Protein AF-A0A3R6DV58-F1 (afdb_monomer_lite)

Organism: NCBI:txid165179

Foldseek 3Di:
DVVLVPDDVVVSVVVVVVVVVVCVVDDDDPVRVVVVVVVVVVVVVVVVVVVVVVVVVVVVVVVVVLLVVLLVVLVVCVVVVHDLVVSCVVSVDDSVRSVVSVVVD

Structure (mmCIF, N/CA/C/O backbone):
data_AF-A0A3R6DV58-F1
#
_entry.id   AF-A0A3R6DV58-F1
#
loop_
_atom_site.group_PDB
_atom_site.id
_atom_site.type_symbol
_atom_site.label_atom_id
_atom_site.label_alt_id
_atom_site.label_comp_id
_atom_site.label_asym_id
_atom_site.label_entity_id
_atom_site.label_seq_id
_atom_site.pdbx_PDB_ins_code
_atom_site.Cartn_x
_atom_site.Cartn_y
_atom_site.Cartn_z
_atom_site.occupancy
_atom_site.B_iso_or_equiv
_atom_site.auth_seq_id
_atom_site.auth_comp_id
_atom_site.auth_asym_id
_atom_site.auth_atom_id
_atom_site.pdbx_PDB_model_num
ATOM 1 N N . MET A 1 1 ? 2.669 15.568 -35.971 1.00 49.84 1 MET A N 1
ATOM 2 C CA . MET A 1 1 ? 1.608 14.730 -36.571 1.00 49.84 1 MET A CA 1
ATOM 3 C C . MET A 1 1 ? 1.062 15.361 -37.847 1.00 49.84 1 MET A C 1
ATOM 5 O O . MET A 1 1 ? 1.002 14.651 -38.835 1.00 49.84 1 MET A O 1
ATOM 9 N N . GLU A 1 2 ? 0.828 16.679 -37.887 1.00 53.12 2 GLU A N 1
ATOM 10 C CA . GLU A 1 2 ? 0.299 17.398 -39.070 1.00 53.12 2 GLU A CA 1
ATOM 11 C C . GLU A 1 2 ? 1.080 17.211 -40.389 1.00 53.12 2 GLU A C 1
ATOM 13 O O . GLU A 1 2 ? 0.480 17.221 -41.454 1.00 53.12 2 GLU A O 1
ATOM 18 N N . ILE A 1 3 ? 2.403 17.004 -40.353 1.00 61.75 3 ILE A N 1
ATOM 19 C CA . ILE A 1 3 ? 3.221 16.826 -41.573 1.00 61.75 3 ILE A CA 1
ATOM 20 C C . ILE A 1 3 ? 3.015 15.437 -42.204 1.00 61.75 3 ILE A C 1
ATOM 22 O O . ILE A 1 3 ? 3.134 15.282 -43.412 1.00 61.75 3 ILE A O 1
ATOM 26 N N . VAL A 1 4 ? 2.701 14.417 -41.400 1.00 60.62 4 VAL A N 1
ATOM 27 C CA . VAL A 1 4 ? 2.579 13.017 -41.850 1.00 60.62 4 VAL A CA 1
ATOM 28 C C . VAL A 1 4 ? 1.264 12.797 -42.603 1.00 60.62 4 VAL A C 1
ATOM 30 O O . VAL A 1 4 ? 1.228 12.057 -43.579 1.00 60.62 4 VAL A O 1
ATOM 33 N N . GLU A 1 5 ? 0.208 13.496 -42.186 1.00 63.19 5 GLU A N 1
ATOM 34 C CA . GLU A 1 5 ? -1.139 13.420 -42.769 1.00 63.19 5 GLU A CA 1
ATOM 35 C C . GLU A 1 5 ? -1.251 14.111 -44.140 1.00 63.19 5 GLU A C 1
ATOM 37 O O . GLU A 1 5 ? -2.203 13.871 -44.877 1.00 63.19 5 GLU A O 1
ATOM 42 N N . GLN A 1 6 ? -0.274 14.948 -44.507 1.00 68.44 6 GLN A N 1
ATOM 43 C CA . GLN A 1 6 ? -0.248 15.680 -45.779 1.00 68.44 6 GLN A CA 1
ATOM 44 C C . GLN A 1 6 ? 0.308 14.858 -46.954 1.00 68.44 6 GLN A C 1
ATOM 46 O O . GLN A 1 6 ? 0.190 15.286 -48.104 1.00 68.44 6 GLN A O 1
ATOM 51 N N . PHE A 1 7 ? 0.904 13.686 -46.700 1.00 66.06 7 PHE A N 1
ATOM 52 C CA . PHE A 1 7 ? 1.474 12.831 -47.744 1.00 66.06 7 PHE A CA 1
ATOM 53 C C . PHE A 1 7 ? 0.572 11.626 -48.052 1.00 66.06 7 PHE A C 1
ATOM 55 O O . PHE A 1 7 ? 0.036 11.007 -47.134 1.00 66.06 7 PHE A O 1
ATOM 62 N N . PRO A 1 8 ? 0.434 11.227 -49.332 1.00 78.88 8 PRO A N 1
ATOM 63 C CA . PRO A 1 8 ? -0.287 10.007 -49.686 1.00 78.88 8 PRO A CA 1
ATOM 64 C C . PRO A 1 8 ? 0.385 8.783 -49.043 1.00 78.88 8 PRO A C 1
ATOM 66 O O . PRO A 1 8 ? 1.616 8.680 -49.061 1.00 78.88 8 PRO A O 1
ATOM 69 N N . CYS A 1 9 ? -0.411 7.844 -48.509 1.00 71.81 9 CYS A N 1
ATOM 70 C CA . CYS A 1 9 ? 0.076 6.671 -47.763 1.00 71.81 9 CYS A CA 1
ATOM 71 C C . CYS A 1 9 ? 1.195 5.907 -48.489 1.00 71.81 9 CYS A C 1
ATOM 73 O O . CYS A 1 9 ? 2.162 5.492 -47.867 1.00 71.81 9 CYS A O 1
ATOM 75 N N . GLU A 1 10 ? 1.133 5.799 -49.817 1.00 74.00 10 GLU A N 1
ATOM 76 C CA . GLU A 1 10 ? 2.142 5.102 -50.625 1.00 74.00 10 GLU A CA 1
ATOM 77 C C . GLU A 1 10 ? 3.525 5.779 -50.616 1.00 74.00 10 GLU A C 1
ATOM 79 O O . GLU A 1 10 ? 4.558 5.108 -50.694 1.00 74.00 10 GLU A O 1
ATOM 84 N N . ALA A 1 11 ? 3.570 7.113 -50.546 1.00 76.06 11 ALA A N 1
ATOM 85 C CA . ALA A 1 11 ? 4.821 7.862 -50.432 1.00 76.06 11 ALA A CA 1
ATOM 86 C C . ALA A 1 11 ? 5.384 7.754 -49.012 1.00 76.06 11 ALA A C 1
ATOM 88 O O . ALA A 1 11 ? 6.593 7.594 -48.835 1.00 76.06 11 ALA A O 1
ATOM 89 N N . LEU A 1 12 ? 4.494 7.773 -48.020 1.00 76.62 12 LEU A N 1
ATOM 90 C CA . LEU A 1 12 ? 4.827 7.589 -46.617 1.00 76.62 12 LEU A CA 1
ATOM 91 C C . LEU A 1 12 ? 5.426 6.194 -46.360 1.00 76.62 12 LEU A C 1
ATOM 93 O O . LEU A 1 12 ? 6.493 6.080 -45.760 1.00 76.62 12 LEU A O 1
ATOM 97 N N . ASP A 1 13 ? 4.820 5.148 -46.921 1.00 79.44 13 ASP A N 1
ATOM 98 C CA . ASP A 1 13 ? 5.301 3.767 -46.829 1.00 79.44 13 ASP A CA 1
ATOM 99 C C . ASP A 1 13 ? 6.693 3.594 -47.442 1.00 79.44 13 ASP A C 1
ATOM 101 O O . ASP A 1 13 ? 7.541 2.889 -46.892 1.00 79.44 13 ASP A O 1
ATOM 105 N N . LYS A 1 14 ? 6.973 4.255 -48.573 1.00 82.81 14 LYS A N 1
ATOM 106 C CA . LYS A 1 14 ? 8.313 4.236 -49.186 1.00 82.81 14 LYS A CA 1
ATOM 107 C C . LYS A 1 14 ? 9.354 4.926 -48.305 1.00 82.81 14 LYS A C 1
ATOM 109 O O . LYS A 1 14 ? 10.493 4.465 -48.251 1.00 82.81 14 LYS A O 1
ATOM 114 N N . ILE A 1 15 ? 8.982 6.014 -47.632 1.00 82.50 15 ILE A N 1
ATOM 115 C CA . ILE A 1 15 ? 9.863 6.728 -46.699 1.00 82.50 15 ILE A CA 1
ATOM 116 C C . ILE A 1 15 ? 10.145 5.855 -45.472 1.00 82.50 15 ILE A C 1
ATOM 118 O O . ILE A 1 15 ? 11.307 5.688 -45.106 1.00 82.50 15 ILE A O 1
ATOM 122 N N . PHE A 1 16 ? 9.120 5.233 -44.884 1.00 83.56 16 PHE A N 1
ATOM 123 C CA . PHE A 1 16 ? 9.295 4.350 -43.731 1.00 83.56 16 PHE A CA 1
ATOM 124 C C . PHE A 1 16 ? 10.109 3.101 -44.050 1.00 83.56 16 PHE A C 1
ATOM 126 O O . PHE A 1 16 ? 10.970 2.737 -43.255 1.00 83.56 16 PHE A O 1
ATOM 133 N N . LYS A 1 17 ? 9.920 2.487 -45.224 1.00 83.88 17 LYS A N 1
ATOM 134 C CA . LYS A 1 17 ? 10.751 1.353 -45.663 1.00 83.88 17 LYS A CA 1
ATOM 135 C C . LYS A 1 17 ? 12.227 1.729 -45.755 1.00 83.88 17 LYS A C 1
ATOM 137 O O . LYS A 1 17 ? 13.060 1.020 -45.211 1.00 83.88 17 LYS A O 1
ATOM 142 N N . LYS A 1 18 ? 12.547 2.883 -46.348 1.00 83.75 18 LYS A N 1
ATOM 143 C CA . LYS A 1 18 ? 13.935 3.372 -46.421 1.00 83.75 18 LYS A CA 1
ATOM 144 C C . LYS A 1 18 ? 14.525 3.693 -45.051 1.00 83.75 18 LYS A C 1
ATOM 146 O O . LYS A 1 18 ? 15.709 3.467 -44.832 1.00 83.75 18 LYS A O 1
ATOM 151 N N . LEU A 1 19 ? 13.722 4.241 -44.140 1.00 82.00 19 LEU A N 1
ATOM 152 C CA . LEU A 1 19 ? 14.156 4.511 -42.769 1.00 82.00 19 LEU A CA 1
ATOM 153 C C . LEU A 1 19 ? 14.404 3.217 -41.988 1.00 82.00 19 LEU A C 1
ATOM 155 O O . LEU A 1 19 ? 15.396 3.146 -41.271 1.00 82.00 19 LEU A O 1
ATOM 159 N N . ALA A 1 20 ? 13.549 2.207 -42.157 1.00 80.81 20 ALA A N 1
ATOM 160 C CA . ALA A 1 20 ? 13.731 0.885 -41.566 1.00 80.81 20 ALA A CA 1
ATOM 161 C C . ALA A 1 20 ? 14.996 0.207 -42.111 1.00 80.81 20 ALA A C 1
ATOM 163 O O . ALA A 1 20 ? 15.863 -0.168 -41.333 1.00 80.81 20 ALA A O 1
ATOM 164 N N . GLU A 1 21 ? 15.173 0.175 -43.436 1.00 80.06 21 GLU A N 1
ATOM 165 C CA . GLU A 1 21 ? 16.391 -0.338 -44.078 1.00 80.06 21 GLU A CA 1
ATOM 166 C C . GLU A 1 21 ? 17.651 0.399 -43.595 1.00 80.06 21 GLU A C 1
ATOM 168 O O . GLU A 1 21 ? 18.685 -0.221 -43.357 1.00 80.06 21 GLU A O 1
ATOM 173 N N . TYR A 1 22 ? 17.580 1.722 -43.413 1.00 78.00 22 TYR A N 1
ATOM 174 C CA . TYR A 1 22 ? 18.695 2.508 -42.886 1.00 78.00 22 TYR A CA 1
ATOM 175 C C . TYR A 1 22 ? 18.996 2.183 -41.416 1.00 78.00 22 TYR A C 1
ATOM 177 O O . TYR A 1 22 ? 20.166 2.033 -41.062 1.00 78.00 22 TYR A O 1
ATOM 185 N N . ALA A 1 23 ? 17.968 2.052 -40.574 1.00 75.31 23 ALA A N 1
ATOM 186 C CA . ALA A 1 23 ? 18.124 1.650 -39.179 1.00 75.31 23 ALA A CA 1
ATOM 187 C C . ALA A 1 23 ? 18.736 0.243 -39.067 1.00 75.31 23 ALA A C 1
ATOM 189 O O . ALA A 1 23 ? 19.682 0.048 -38.309 1.00 75.31 23 ALA A O 1
ATOM 190 N N . ASP A 1 24 ? 18.283 -0.698 -39.896 1.00 71.31 24 ASP A N 1
ATOM 19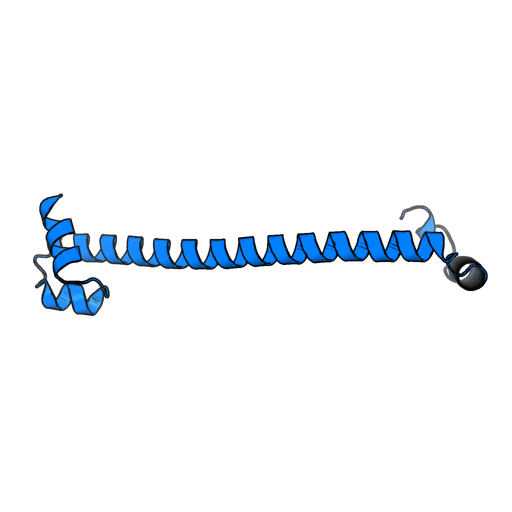1 C CA . ASP A 1 24 ? 18.818 -2.060 -39.956 1.00 71.31 24 ASP A CA 1
ATOM 192 C C . ASP A 1 24 ? 20.259 -2.092 -40.498 1.00 71.31 24 ASP A C 1
ATOM 194 O O . ASP A 1 24 ? 21.076 -2.910 -40.075 1.00 71.31 24 ASP A O 1
ATOM 198 N N . SER A 1 25 ? 20.608 -1.173 -41.408 1.00 71.62 25 SER A N 1
ATOM 199 C CA . SER A 1 25 ? 21.960 -1.062 -41.979 1.00 71.62 25 SER A CA 1
ATOM 200 C C . SER A 1 25 ? 23.014 -0.542 -40.997 1.00 71.62 25 SER A C 1
ATOM 202 O O . SER A 1 25 ? 24.214 -0.700 -41.241 1.00 71.62 25 SER A O 1
ATOM 204 N N . LYS A 1 26 ? 22.585 0.091 -39.899 1.00 69.00 26 LYS A N 1
ATOM 205 C CA . LYS A 1 26 ? 23.455 0.643 -38.858 1.00 69.00 26 LYS A CA 1
ATOM 206 C C . LYS A 1 26 ? 23.054 0.082 -37.495 1.00 69.00 26 LYS A C 1
ATOM 208 O O . LYS A 1 26 ? 22.439 0.799 -36.704 1.00 69.00 26 LYS A O 1
ATOM 213 N N . PRO A 1 27 ? 23.420 -1.178 -37.198 1.00 70.81 27 PRO A N 1
ATOM 214 C CA . PRO A 1 27 ? 23.304 -1.678 -35.839 1.00 70.81 27 PRO A CA 1
ATOM 215 C C . PRO A 1 27 ? 24.112 -0.776 -34.902 1.00 70.81 27 PRO A C 1
ATOM 217 O O . PRO A 1 27 ? 25.151 -0.235 -35.295 1.00 70.81 27 PRO A O 1
ATOM 220 N N . LEU A 1 28 ? 23.628 -0.619 -33.670 1.00 76.06 28 LEU A N 1
ATOM 221 C CA . LEU A 1 28 ? 24.333 0.139 -32.642 1.00 76.06 28 LEU A CA 1
ATOM 222 C C . LEU A 1 28 ? 25.769 -0.377 -32.521 1.00 76.06 28 LEU A C 1
ATOM 224 O O . LEU A 1 28 ? 26.025 -1.587 -32.515 1.00 76.06 28 LEU A O 1
ATOM 228 N N . THR A 1 29 ? 26.721 0.547 -32.422 1.00 84.88 29 THR A N 1
ATOM 229 C CA . THR A 1 29 ? 28.082 0.171 -32.039 1.00 84.88 29 THR A CA 1
ATOM 230 C C . THR A 1 29 ? 28.062 -0.421 -30.629 1.00 84.88 29 THR A C 1
ATOM 232 O O . THR A 1 29 ? 27.145 -0.164 -29.848 1.00 84.88 29 THR A O 1
ATOM 235 N N . LYS A 1 30 ? 29.084 -1.205 -30.262 1.00 85.25 30 LYS A N 1
ATOM 236 C CA . LYS A 1 30 ? 29.158 -1.803 -28.915 1.00 85.25 30 LYS A CA 1
ATOM 237 C C . LYS A 1 30 ? 29.008 -0.760 -27.803 1.00 85.25 30 LYS A C 1
ATOM 239 O O . LYS A 1 30 ? 28.286 -1.000 -26.848 1.00 85.25 30 LYS A O 1
ATOM 244 N N . GLU A 1 31 ? 29.623 0.410 -27.967 1.00 88.25 31 GLU A N 1
ATOM 245 C CA . GLU A 1 31 ? 29.548 1.498 -26.987 1.00 88.25 31 GLU A CA 1
ATOM 246 C C . GLU A 1 31 ? 28.134 2.100 -26.881 1.00 88.25 31 GLU A C 1
ATOM 248 O O . GLU A 1 31 ? 27.666 2.425 -25.791 1.00 88.25 31 GLU A O 1
ATOM 253 N N . GLU A 1 32 ? 27.427 2.250 -28.003 1.00 86.44 32 GLU A N 1
ATOM 254 C CA . GLU A 1 32 ? 26.048 2.751 -28.009 1.00 86.44 32 GLU A CA 1
ATOM 255 C C . GLU A 1 32 ? 25.067 1.723 -27.437 1.00 86.44 32 GLU A C 1
ATOM 257 O O . GLU A 1 32 ? 24.159 2.098 -26.695 1.00 86.44 32 GLU A O 1
ATOM 262 N N . GLN A 1 33 ? 25.283 0.435 -27.723 1.00 85.19 33 GLN A N 1
ATOM 263 C CA . GLN A 1 33 ? 24.519 -0.661 -27.133 1.00 85.19 33 GLN A CA 1
ATOM 264 C C . GLN A 1 33 ? 24.729 -0.721 -25.616 1.00 85.19 33 GLN A C 1
ATOM 266 O O . GLN A 1 33 ? 23.757 -0.782 -24.874 1.00 85.19 33 GLN A O 1
ATOM 271 N N . GLU A 1 34 ? 25.970 -0.609 -25.136 1.00 89.25 34 GLU A N 1
ATOM 272 C CA . GLU A 1 34 ? 26.269 -0.566 -23.699 1.00 89.25 34 GLU A CA 1
ATOM 273 C C . GLU A 1 34 ? 25.614 0.643 -23.017 1.00 89.25 34 GLU A C 1
ATOM 275 O O . GLU A 1 34 ? 25.053 0.516 -21.930 1.00 89.25 34 GLU A O 1
ATOM 280 N N . LYS A 1 35 ? 25.627 1.827 -23.646 1.00 91.31 35 LYS A N 1
ATOM 281 C CA . LYS A 1 35 ? 24.908 3.008 -23.130 1.00 91.31 35 LYS A CA 1
ATOM 282 C C . LYS A 1 35 ? 23.400 2.766 -23.064 1.00 91.31 35 LYS A C 1
ATOM 284 O O . LYS A 1 35 ? 22.774 3.138 -22.069 1.00 91.31 35 LYS A O 1
ATOM 289 N N . TYR A 1 36 ? 22.827 2.148 -24.095 1.00 87.75 36 TYR A N 1
ATOM 290 C CA . TYR A 1 36 ? 21.414 1.783 -24.131 1.00 87.75 36 TYR A CA 1
ATOM 291 C C . TYR A 1 36 ? 21.065 0.785 -23.019 1.00 87.75 36 TYR A C 1
ATOM 293 O O . TYR A 1 36 ? 20.165 1.059 -22.222 1.00 87.75 36 TYR A O 1
ATOM 301 N N . ASP A 1 37 ? 21.822 -0.303 -22.892 1.00 89.56 37 ASP A N 1
ATOM 302 C CA . ASP A 1 37 ? 21.605 -1.343 -21.885 1.00 89.56 37 ASP A CA 1
ATOM 303 C C . ASP A 1 37 ? 21.736 -0.770 -20.466 1.00 89.56 37 ASP A C 1
ATOM 305 O O . ASP A 1 37 ? 20.862 -0.986 -19.626 1.00 89.56 37 ASP A O 1
ATOM 309 N N . ASN A 1 38 ? 22.752 0.065 -20.220 1.00 92.75 38 ASN A N 1
ATOM 310 C CA . ASN A 1 38 ? 22.919 0.778 -18.952 1.00 92.75 38 ASN A CA 1
ATOM 311 C C . ASN A 1 38 ? 21.720 1.686 -18.642 1.00 92.75 38 ASN A C 1
ATOM 313 O O . ASN A 1 38 ? 21.226 1.701 -17.515 1.00 92.75 38 ASN A O 1
ATOM 317 N N . SER A 1 39 ? 21.220 2.433 -19.633 1.00 92.12 39 SER A N 1
ATOM 318 C CA . SER A 1 39 ? 20.042 3.287 -19.441 1.00 92.12 39 SER A CA 1
ATOM 319 C C . SER A 1 39 ? 18.791 2.470 -19.102 1.00 92.12 39 SER A C 1
ATOM 321 O O . SER A 1 39 ? 18.003 2.865 -18.238 1.00 92.12 39 SER A O 1
ATOM 323 N N . MET A 1 40 ? 18.648 1.296 -19.722 1.00 90.81 40 MET A N 1
ATOM 324 C CA . MET A 1 40 ? 17.549 0.377 -19.466 1.00 90.81 40 MET A CA 1
ATOM 325 C C . MET A 1 40 ? 17.643 -0.207 -18.056 1.00 90.81 40 MET A C 1
ATOM 327 O O . MET A 1 40 ? 16.650 -0.209 -17.335 1.00 90.81 40 MET A O 1
ATOM 331 N N . MET A 1 41 ? 18.834 -0.621 -17.618 1.00 93.88 41 MET A N 1
ATOM 332 C CA . MET A 1 41 ? 19.055 -1.110 -16.254 1.00 93.88 41 MET A CA 1
ATOM 333 C C . MET A 1 41 ? 18.637 -0.075 -15.204 1.00 93.88 41 MET A C 1
ATOM 335 O O . MET A 1 41 ? 17.835 -0.383 -14.326 1.00 93.88 41 MET A O 1
ATOM 339 N N . VAL A 1 42 ? 19.084 1.178 -15.347 1.00 94.62 42 VAL A N 1
ATOM 340 C CA . VAL A 1 42 ? 18.708 2.275 -14.437 1.00 94.62 42 VAL A CA 1
ATOM 341 C C . VAL A 1 42 ? 17.194 2.504 -14.432 1.00 94.62 42 VAL A C 1
ATOM 343 O O . VAL A 1 42 ? 16.592 2.713 -13.376 1.00 94.62 42 VAL A O 1
ATOM 346 N N . MET A 1 43 ? 16.553 2.458 -15.603 1.00 94.75 43 MET A N 1
ATOM 347 C CA . MET A 1 43 ? 15.099 2.584 -15.707 1.00 94.75 43 MET A CA 1
ATOM 348 C C . MET A 1 43 ? 14.383 1.459 -14.950 1.00 94.75 43 MET A C 1
ATOM 350 O O . MET A 1 43 ? 13.411 1.722 -14.238 1.00 94.75 43 MET A O 1
ATOM 354 N N . TRP A 1 44 ? 14.858 0.223 -15.082 1.00 94.06 44 TRP A N 1
ATOM 355 C CA . TRP A 1 44 ? 14.259 -0.944 -14.440 1.00 94.06 44 TRP A CA 1
ATOM 356 C C . TRP A 1 44 ? 14.455 -0.934 -12.926 1.00 94.06 44 TRP A C 1
ATOM 358 O O . TRP A 1 44 ? 13.497 -1.201 -12.199 1.00 94.06 44 TRP A O 1
ATOM 368 N N . ASP A 1 45 ? 15.636 -0.547 -12.447 1.00 96.31 45 ASP A N 1
ATOM 369 C CA . ASP A 1 45 ? 15.914 -0.388 -11.017 1.00 96.31 45 ASP A CA 1
ATOM 370 C C . ASP A 1 45 ? 14.995 0.673 -10.398 1.00 96.31 45 ASP A C 1
ATOM 372 O O . ASP A 1 45 ? 14.329 0.431 -9.385 1.00 96.31 45 ASP A O 1
ATOM 376 N N . ASN A 1 46 ? 14.868 1.827 -11.059 1.00 95.81 46 ASN A N 1
ATOM 377 C CA . ASN A 1 46 ? 13.962 2.890 -10.629 1.00 95.81 46 ASN A CA 1
ATOM 378 C C . ASN A 1 46 ? 12.500 2.430 -10.629 1.00 95.81 46 ASN A C 1
ATOM 380 O O . ASN A 1 46 ? 11.757 2.706 -9.682 1.00 95.81 46 ASN A O 1
ATOM 384 N N . TYR A 1 47 ? 12.082 1.705 -11.668 1.00 94.81 47 TYR A N 1
ATOM 385 C CA . TYR A 1 47 ? 10.733 1.158 -11.757 1.00 94.81 47 TYR A CA 1
ATOM 386 C C . TYR A 1 47 ? 10.453 0.151 -10.637 1.00 94.81 47 TYR A C 1
ATOM 388 O O . TYR A 1 47 ? 9.391 0.209 -10.015 1.00 94.81 47 TYR A O 1
ATOM 396 N N . ALA A 1 48 ? 11.403 -0.734 -10.332 1.00 95.94 48 ALA A N 1
ATOM 397 C CA . ALA A 1 48 ? 11.276 -1.709 -9.255 1.00 95.94 48 ALA A CA 1
ATOM 398 C C . ALA A 1 48 ? 11.124 -1.023 -7.888 1.00 95.94 48 ALA A C 1
ATOM 400 O O . ALA A 1 48 ? 10.207 -1.355 -7.130 1.00 95.94 48 ALA A O 1
ATOM 401 N N . VAL A 1 49 ? 11.961 -0.019 -7.600 1.00 97.06 49 VAL A N 1
ATOM 402 C CA . VAL A 1 49 ? 11.882 0.774 -6.363 1.00 97.06 49 VAL A CA 1
ATOM 403 C C . VAL A 1 49 ? 10.543 1.501 -6.261 1.00 97.06 49 VAL A C 1
ATOM 405 O O . VAL A 1 49 ? 9.876 1.423 -5.226 1.00 97.06 49 VAL A O 1
ATOM 408 N N . TYR A 1 50 ? 10.118 2.173 -7.333 1.00 96.50 50 TYR A N 1
ATOM 409 C CA . TYR A 1 50 ? 8.851 2.899 -7.364 1.00 96.50 50 TYR A CA 1
ATOM 410 C C . TYR A 1 50 ? 7.656 1.965 -7.158 1.00 96.50 50 TYR A C 1
ATOM 412 O O . TYR A 1 50 ? 6.816 2.214 -6.290 1.00 96.50 50 TYR A O 1
ATOM 420 N N . LYS A 1 51 ? 7.599 0.854 -7.902 1.00 96.81 51 LYS A N 1
ATOM 421 C CA . LYS A 1 51 ? 6.526 -0.139 -7.795 1.00 96.81 51 LYS A CA 1
ATOM 422 C C . LYS A 1 51 ? 6.419 -0.684 -6.372 1.00 96.81 51 LYS A C 1
ATOM 424 O O . LYS A 1 51 ? 5.324 -0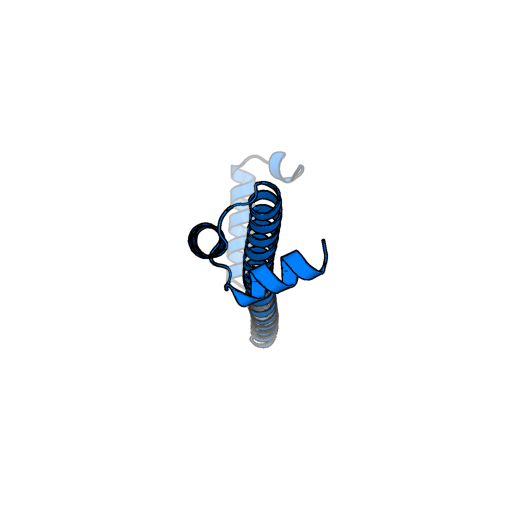.71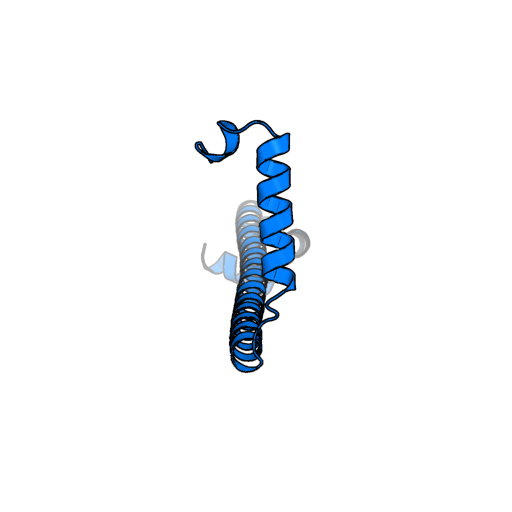8 -5.812 1.00 96.81 51 LYS A O 1
ATOM 429 N N . TYR A 1 52 ? 7.551 -1.041 -5.764 1.00 96.62 52 TYR A N 1
ATOM 430 C CA . TYR A 1 52 ? 7.586 -1.509 -4.381 1.00 96.62 52 TYR A CA 1
ATOM 431 C C . TYR A 1 52 ? 7.108 -0.436 -3.392 1.00 96.62 52 TYR A C 1
ATOM 433 O O . TYR A 1 52 ? 6.336 -0.732 -2.476 1.00 96.62 52 TYR A O 1
ATOM 441 N N . ALA A 1 53 ? 7.523 0.821 -3.576 1.00 96.62 53 ALA A N 1
ATOM 442 C CA . ALA A 1 53 ? 7.089 1.928 -2.731 1.00 96.62 53 ALA A CA 1
ATOM 443 C C . ALA A 1 53 ? 5.569 2.149 -2.809 1.00 96.62 53 ALA A C 1
ATOM 445 O O . ALA A 1 53 ? 4.922 2.289 -1.768 1.00 96.62 53 ALA A O 1
ATOM 446 N N . VAL A 1 54 ? 4.995 2.119 -4.016 1.00 97.00 54 VAL A N 1
ATOM 447 C CA . VAL A 1 54 ? 3.548 2.258 -4.242 1.00 97.00 54 VAL A CA 1
ATOM 448 C C . VAL A 1 54 ? 2.776 1.110 -3.597 1.00 97.00 54 VAL A C 1
ATOM 450 O O . VAL A 1 54 ? 1.831 1.357 -2.849 1.00 97.00 54 VAL A O 1
ATOM 453 N N . GLU A 1 55 ? 3.191 -0.137 -3.821 1.00 96.06 55 GLU A N 1
ATOM 454 C CA . GLU A 1 55 ? 2.524 -1.310 -3.246 1.00 96.06 55 GLU A CA 1
ATOM 455 C C . GLU A 1 55 ? 2.551 -1.275 -1.712 1.00 96.06 55 GLU A C 1
ATOM 457 O O . GLU A 1 55 ? 1.530 -1.465 -1.042 1.00 96.06 55 GLU A O 1
ATOM 462 N N . LYS A 1 56 ? 3.711 -0.938 -1.136 1.00 96.69 56 LYS A N 1
ATOM 463 C CA . LYS A 1 56 ? 3.875 -0.793 0.311 1.00 96.69 56 LYS A CA 1
ATOM 464 C C . LYS A 1 56 ? 3.018 0.338 0.876 1.00 96.69 56 LYS A C 1
ATOM 466 O O . LYS A 1 56 ? 2.428 0.169 1.945 1.00 96.69 56 LYS A O 1
ATOM 471 N N . ALA A 1 57 ? 2.944 1.477 0.188 1.00 96.00 57 ALA A N 1
ATOM 472 C CA . ALA A 1 57 ? 2.112 2.605 0.595 1.00 96.00 57 ALA A CA 1
ATOM 473 C C . ALA A 1 57 ? 0.622 2.248 0.550 1.00 96.00 57 ALA A C 1
ATOM 475 O O . ALA A 1 57 ? -0.096 2.524 1.510 1.00 96.00 57 ALA A O 1
ATOM 476 N N . TYR A 1 58 ? 0.173 1.570 -0.510 1.00 95.88 58 TYR A N 1
ATOM 477 C CA . TYR A 1 58 ? -1.212 1.126 -0.643 1.00 95.88 58 TYR A CA 1
ATOM 478 C C . TYR A 1 58 ? -1.599 0.152 0.472 1.00 95.88 58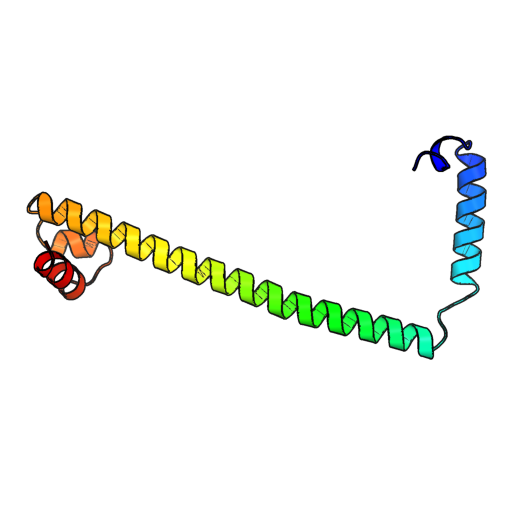 TYR A C 1
ATOM 480 O O . TYR A 1 58 ? -2.612 0.351 1.143 1.00 95.88 58 TYR A O 1
ATOM 488 N N . LYS A 1 59 ? -0.757 -0.855 0.739 1.00 95.94 59 LYS A N 1
ATOM 489 C CA . LYS A 1 59 ? -0.998 -1.828 1.812 1.00 95.94 59 LYS A CA 1
ATOM 490 C C . LYS A 1 59 ? -1.095 -1.154 3.182 1.00 95.94 59 LYS A C 1
ATOM 492 O O . LYS A 1 59 ? -2.055 -1.395 3.913 1.00 95.94 59 LYS A O 1
ATOM 497 N N . LYS A 1 60 ? -0.150 -0.264 3.506 1.00 95.38 60 LYS A N 1
ATOM 498 C CA . LYS A 1 60 ? -0.178 0.504 4.762 1.00 95.38 60 LYS A CA 1
ATOM 499 C C . LYS A 1 60 ? -1.419 1.388 4.864 1.00 95.38 60 LYS A C 1
ATOM 501 O O . LYS A 1 60 ? -2.104 1.351 5.880 1.00 95.38 60 LYS A O 1
ATOM 506 N N . GLY A 1 61 ? -1.736 2.138 3.810 1.00 95.50 61 GLY A N 1
ATOM 507 C CA . GLY A 1 61 ? -2.904 3.018 3.781 1.00 95.50 61 GLY A CA 1
ATOM 508 C C . GLY A 1 61 ? -4.219 2.254 3.946 1.00 95.50 61 GLY A C 1
ATOM 509 O O . GLY A 1 61 ? -5.103 2.694 4.679 1.00 95.50 61 GLY A O 1
ATOM 510 N N . TYR A 1 62 ? -4.330 1.075 3.333 1.00 94.62 62 TYR A N 1
ATOM 511 C CA . TYR A 1 62 ? -5.489 0.201 3.482 1.00 94.62 62 TYR A CA 1
ATOM 512 C C . TYR A 1 62 ? -5.629 -0.337 4.915 1.00 94.62 62 TYR A C 1
ATOM 514 O O . TYR A 1 62 ? -6.711 -0.257 5.502 1.00 94.62 62 TYR A O 1
ATOM 522 N N . GLU A 1 63 ? -4.544 -0.840 5.512 1.00 93.69 63 GLU A N 1
ATOM 523 C CA . GLU A 1 63 ? -4.541 -1.334 6.896 1.00 93.69 63 GLU A CA 1
ATOM 524 C C . GLU A 1 63 ? -4.866 -0.222 7.907 1.00 93.69 63 GLU A C 1
ATOM 526 O O . GLU A 1 63 ? -5.708 -0.411 8.791 1.00 93.69 63 GLU A O 1
ATOM 531 N N . GLU A 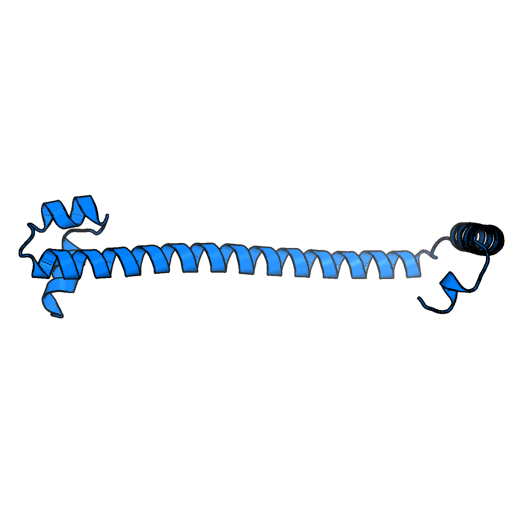1 64 ? -4.263 0.961 7.757 1.00 93.62 64 GLU A N 1
ATOM 532 C CA . GLU A 1 64 ? -4.565 2.131 8.587 1.00 93.62 64 GLU A CA 1
ATOM 533 C C . GLU A 1 64 ? -6.016 2.593 8.414 1.00 93.62 64 GLU A C 1
ATOM 535 O O . GLU A 1 64 ? -6.693 2.890 9.402 1.00 93.62 64 GLU A O 1
ATOM 540 N N . GLY A 1 65 ? -6.519 2.612 7.177 1.00 93.25 65 GLY A N 1
ATOM 541 C CA . GLY A 1 65 ? -7.905 2.944 6.862 1.00 93.25 65 GLY A CA 1
ATOM 542 C C . GLY A 1 65 ? -8.889 1.997 7.544 1.00 93.25 65 GLY A C 1
ATOM 543 O O . GLY A 1 65 ? -9.804 2.452 8.237 1.00 93.25 65 GLY A O 1
ATOM 544 N N . ARG A 1 66 ? -8.660 0.681 7.439 1.00 93.62 66 ARG A N 1
ATOM 545 C CA . ARG A 1 66 ? -9.472 -0.332 8.127 1.00 93.62 66 ARG A CA 1
ATOM 546 C C . ARG A 1 66 ? -9.447 -0.146 9.639 1.00 93.62 66 ARG A C 1
ATOM 548 O O . ARG A 1 66 ? -10.513 -0.091 10.246 1.00 93.62 66 ARG A O 1
ATOM 555 N N . LYS A 1 67 ? -8.266 0.034 10.244 1.00 91.19 67 LYS A N 1
ATOM 556 C CA . LYS A 1 67 ? -8.149 0.279 11.693 1.00 91.19 67 LYS A CA 1
ATOM 557 C C . LYS A 1 67 ? -8.897 1.542 12.121 1.00 91.19 67 LYS A C 1
ATOM 559 O O . LYS A 1 67 ? -9.603 1.516 13.126 1.00 91.19 67 LYS A O 1
ATOM 564 N N . ARG A 1 68 ? -8.794 2.641 11.364 1.00 92.69 68 ARG A N 1
ATOM 565 C CA . ARG A 1 68 ? -9.531 3.886 11.650 1.00 92.69 68 ARG A CA 1
ATOM 566 C C . ARG A 1 68 ? -11.044 3.677 11.601 1.00 92.69 68 ARG A C 1
ATOM 568 O O . ARG A 1 68 ? -11.745 4.181 12.475 1.00 92.69 68 ARG A O 1
ATOM 575 N N . VAL A 1 69 ? -11.549 2.943 10.609 1.00 93.69 69 VAL A N 1
ATOM 576 C CA . VAL A 1 69 ? -12.981 2.626 10.501 1.00 93.69 69 VAL A CA 1
ATOM 577 C C . VAL A 1 69 ? -13.431 1.733 11.657 1.00 93.69 69 VAL A C 1
ATOM 579 O O . VAL A 1 69 ? -14.411 2.077 12.314 1.00 93.69 69 VAL A O 1
ATOM 582 N N . SER A 1 70 ? -12.692 0.665 11.978 1.00 93.25 70 SER A N 1
ATOM 583 C CA . SER A 1 70 ? -12.994 -0.206 13.124 1.00 93.25 70 SER A CA 1
ATOM 584 C C . SER A 1 70 ? -13.066 0.579 14.435 1.00 93.25 70 SER A C 1
ATOM 586 O O . SER A 1 70 ? -14.032 0.424 15.176 1.00 93.25 70 SER A O 1
ATOM 588 N N . LYS A 1 71 ? -12.114 1.491 14.691 1.00 92.38 71 LYS A N 1
ATOM 589 C CA . LYS A 1 71 ? -12.137 2.364 15.879 1.00 92.38 71 LYS A CA 1
ATOM 590 C C . LYS A 1 71 ? -13.364 3.279 15.905 1.00 92.38 71 LYS A C 1
ATOM 592 O O . LYS A 1 71 ? -14.014 3.397 16.937 1.00 92.38 71 LYS A O 1
ATOM 597 N N . LYS A 1 72 ? -13.727 3.892 14.772 1.00 92.88 72 LYS A N 1
ATOM 598 C CA . LYS A 1 72 ? -14.939 4.729 14.673 1.00 92.88 72 LYS A CA 1
ATOM 599 C C . LYS A 1 72 ? -16.219 3.934 14.932 1.00 92.88 72 LYS A C 1
ATOM 601 O O . LYS A 1 72 ? -17.130 4.455 15.565 1.00 92.88 72 LYS A O 1
ATOM 606 N N . ILE A 1 73 ? -16.303 2.700 14.436 1.00 92.75 73 ILE A N 1
ATOM 607 C CA . ILE A 1 73 ? -17.449 1.818 14.688 1.00 92.75 73 ILE A CA 1
ATOM 608 C C . ILE A 1 73 ? -17.489 1.428 16.167 1.00 92.75 73 ILE A C 1
ATOM 610 O O . ILE A 1 73 ? -18.5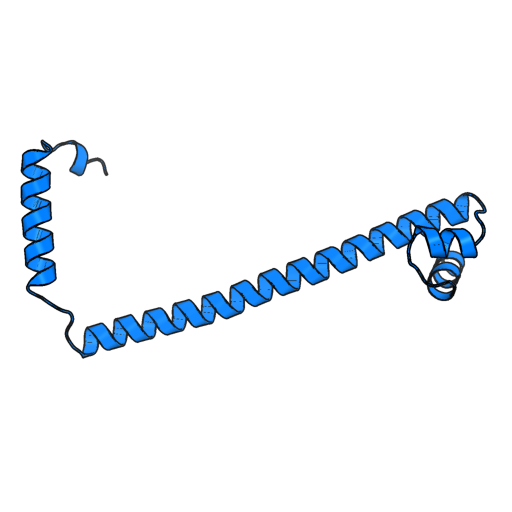45 1.542 16.778 1.00 92.75 73 ILE A O 1
ATOM 614 N N . ALA A 1 74 ? -16.352 1.051 16.760 1.00 92.31 74 ALA A N 1
ATOM 615 C CA . ALA A 1 74 ? -16.268 0.716 18.179 1.00 92.31 74 ALA A CA 1
ATOM 616 C C . ALA A 1 74 ? -16.735 1.872 19.074 1.00 92.31 74 ALA A C 1
ATOM 618 O O . ALA A 1 74 ? -17.568 1.652 19.943 1.00 92.31 74 ALA A O 1
ATOM 619 N N . LEU A 1 75 ? -16.297 3.108 18.803 1.00 91.88 75 LEU A N 1
ATOM 620 C CA . LEU A 1 75 ? -16.753 4.300 19.531 1.00 91.88 75 LEU A CA 1
ATOM 621 C C . LEU A 1 75 ? -18.272 4.501 19.436 1.00 91.88 75 LEU A C 1
ATOM 623 O O . LEU A 1 75 ? -18.922 4.788 20.437 1.00 91.88 75 LEU A O 1
ATOM 627 N N . LYS A 1 76 ? -18.858 4.313 18.245 1.00 92.12 76 LYS A N 1
ATOM 628 C CA . LYS A 1 76 ? -20.318 4.386 18.071 1.00 92.12 76 LYS A CA 1
ATOM 629 C C . LYS A 1 76 ? -21.037 3.287 18.854 1.00 92.12 76 LYS A C 1
ATOM 631 O O . LYS A 1 76 ? -22.048 3.565 19.481 1.00 92.12 76 LYS A O 1
ATOM 636 N N . LEU A 1 77 ? -20.528 2.055 18.829 1.00 91.75 77 LEU A N 1
ATOM 637 C CA . LEU A 1 77 ? -21.124 0.929 19.554 1.00 91.75 77 LEU A CA 1
ATOM 638 C C . LEU A 1 77 ? -21.018 1.089 21.077 1.00 91.75 77 LEU A C 1
ATOM 640 O O . LEU A 1 77 ? -21.970 0.748 21.780 1.00 91.75 77 LEU A O 1
ATOM 644 N N . LEU A 1 78 ? -19.911 1.656 21.569 1.00 91.00 78 LEU A N 1
ATOM 645 C CA . LEU A 1 78 ? -19.754 2.044 22.973 1.00 91.00 78 LEU A CA 1
ATOM 646 C C . LEU A 1 78 ? -20.805 3.088 23.369 1.00 91.00 78 LEU A C 1
ATOM 648 O O . LEU A 1 78 ? -21.464 2.922 24.388 1.00 91.00 78 LEU A O 1
ATOM 652 N N . ALA A 1 79 ? -21.053 4.097 22.526 1.00 89.62 79 ALA A N 1
ATOM 653 C CA . ALA A 1 79 ? -22.106 5.087 22.772 1.00 89.62 79 ALA A CA 1
ATOM 654 C C . ALA A 1 79 ? -23.525 4.478 22.821 1.00 89.62 79 ALA A C 1
ATOM 656 O O . ALA A 1 79 ? -24.410 5.025 23.473 1.00 89.62 79 ALA A O 1
ATOM 657 N N . TYR A 1 80 ? -23.745 3.331 22.170 1.00 91.69 80 TYR A N 1
ATOM 658 C CA . TYR A 1 80 ? -24.990 2.560 22.264 1.00 91.69 80 TYR A CA 1
ATOM 659 C C . TYR A 1 80 ? -25.037 1.597 23.464 1.00 91.69 80 TYR A C 1
ATOM 661 O O . TYR A 1 80 ? -25.965 0.798 23.554 1.00 91.69 80 TYR A O 1
ATOM 669 N N . ASN A 1 81 ? -24.061 1.651 24.378 1.00 89.31 81 ASN A N 1
ATOM 670 C CA . ASN A 1 81 ? -23.909 0.722 25.505 1.00 89.31 81 ASN A CA 1
ATOM 671 C C . ASN A 1 81 ? -23.843 -0.752 25.063 1.00 89.31 81 ASN A C 1
ATOM 673 O O . ASN A 1 81 ? -24.345 -1.649 25.742 1.00 89.31 81 ASN A O 1
ATOM 677 N N . THR A 1 82 ? -23.242 -1.015 23.898 1.00 91.06 82 THR A N 1
ATOM 678 C CA . THR A 1 82 ? -23.071 -2.385 23.398 1.00 91.06 82 THR A CA 1
ATOM 679 C C . THR A 1 82 ? -22.002 -3.112 24.226 1.00 91.06 82 THR A C 1
ATOM 681 O O . THR A 1 82 ? -20.940 -2.533 24.467 1.00 91.06 82 THR A O 1
ATOM 684 N N . PRO A 1 83 ? -22.213 -4.382 24.621 1.00 93.25 83 PRO A N 1
ATOM 685 C CA . PRO A 1 83 ? -21.207 -5.167 25.335 1.00 93.25 83 PRO A CA 1
ATOM 686 C C . PRO A 1 83 ? -19.857 -5.248 24.602 1.00 93.25 83 PRO A C 1
ATOM 688 O O . PRO A 1 83 ? -19.801 -5.468 23.389 1.00 93.25 83 PRO A O 1
ATOM 691 N N . ILE A 1 84 ? -18.754 -5.096 25.344 1.00 90.75 84 ILE A N 1
ATOM 692 C CA . ILE A 1 84 ? -17.386 -5.019 24.794 1.00 90.75 84 ILE A CA 1
ATOM 693 C C . ILE A 1 84 ? -17.009 -6.277 23.996 1.00 90.75 84 ILE A C 1
ATOM 695 O O . ILE A 1 84 ? -16.319 -6.191 22.980 1.00 90.75 84 ILE A O 1
ATOM 699 N N . ASP A 1 85 ? -17.482 -7.448 24.417 1.00 92.56 85 ASP A N 1
ATOM 700 C CA . ASP A 1 85 ? -17.254 -8.721 23.731 1.00 92.56 85 ASP A CA 1
ATOM 701 C C . ASP A 1 85 ? -17.911 -8.759 22.339 1.00 92.56 85 ASP A C 1
ATOM 703 O O . ASP A 1 85 ? -17.328 -9.282 21.384 1.00 92.56 85 ASP A O 1
ATOM 707 N N . VAL A 1 86 ? -19.093 -8.154 22.197 1.00 92.44 86 VAL A N 1
ATOM 708 C CA . VAL A 1 86 ? -19.796 -8.012 20.915 1.00 92.44 86 VAL A CA 1
ATOM 709 C C . VAL A 1 86 ? -19.076 -7.003 20.019 1.00 92.44 86 VAL A C 1
ATOM 711 O O . VAL A 1 86 ? -18.918 -7.245 18.818 1.00 92.44 86 VAL A O 1
ATOM 714 N N . ILE A 1 87 ? -18.574 -5.903 20.589 1.00 92.88 87 ILE A N 1
ATOM 715 C CA . ILE A 1 87 ? -17.790 -4.898 19.853 1.00 92.88 87 ILE A CA 1
ATOM 716 C C . ILE A 1 87 ? -16.493 -5.510 19.312 1.00 92.88 87 ILE A C 1
ATOM 718 O O . ILE A 1 87 ? -16.174 -5.315 18.136 1.00 92.88 87 ILE A O 1
ATOM 722 N N . ALA A 1 88 ? -15.777 -6.289 20.126 1.00 93.81 88 ALA A N 1
ATOM 723 C CA . ALA A 1 88 ? -14.548 -6.974 19.724 1.00 93.81 88 ALA A CA 1
ATOM 724 C C . ALA A 1 88 ? -14.792 -7.923 18.542 1.00 93.81 88 ALA A C 1
ATOM 726 O O . ALA A 1 88 ? -14.111 -7.834 17.518 1.00 93.81 88 ALA A O 1
ATOM 727 N N . LYS A 1 89 ? -15.837 -8.759 18.626 1.00 93.06 89 LYS A N 1
ATOM 728 C CA . LYS A 1 89 ? -16.234 -9.668 17.536 1.00 93.06 89 LYS A CA 1
ATOM 729 C C . LYS A 1 89 ? -16.626 -8.927 16.256 1.00 93.06 89 LYS A C 1
ATOM 731 O O . LYS A 1 89 ? -16.312 -9.393 15.166 1.00 93.06 89 LYS A O 1
ATOM 736 N N . SER A 1 90 ? -17.290 -7.778 16.380 1.00 90.94 90 SER A N 1
ATOM 737 C CA . SER A 1 90 ? -17.817 -7.028 15.230 1.00 90.94 90 SER A CA 1
ATOM 738 C C . SER A 1 90 ? -16.760 -6.170 14.529 1.00 90.94 90 SER A C 1
ATOM 740 O O . SER A 1 90 ? -16.835 -5.954 13.322 1.00 90.94 90 SER A O 1
ATOM 742 N N . THR A 1 91 ? -15.781 -5.650 15.273 1.00 91.00 91 THR A N 1
ATOM 743 C CA . THR A 1 91 ? -14.784 -4.692 14.758 1.00 91.00 91 THR A CA 1
ATOM 744 C C . THR A 1 91 ? -13.409 -5.311 14.516 1.00 91.00 91 THR A C 1
ATOM 746 O O . THR A 1 91 ? -12.584 -4.703 13.823 1.00 91.00 91 THR A O 1
ATOM 749 N N . GLY A 1 92 ? -13.168 -6.507 15.066 1.00 91.06 92 GLY A N 1
ATOM 750 C CA . GLY A 1 92 ? -11.877 -7.194 15.040 1.00 91.06 92 GLY A CA 1
ATOM 751 C C . GLY A 1 92 ? -10.815 -6.550 15.935 1.00 91.06 92 GLY A C 1
ATOM 752 O O . GLY A 1 92 ? -9.639 -6.870 15.785 1.00 91.06 92 GLY A O 1
ATOM 753 N N . LEU A 1 93 ? -11.208 -5.622 16.814 1.00 92.19 93 LEU A N 1
ATOM 754 C CA . LEU A 1 93 ? -10.327 -5.007 17.807 1.00 92.19 93 LEU A CA 1
ATOM 755 C C . LEU A 1 93 ? -10.195 -5.903 19.039 1.00 92.19 93 LEU A C 1
ATOM 757 O O . LEU A 1 93 ? -11.117 -6.650 19.380 1.00 92.19 93 LEU A O 1
ATOM 761 N N . SER A 1 94 ? -9.065 -5.797 19.733 1.00 92.81 94 SER A N 1
ATOM 762 C CA . SER A 1 94 ? -8.911 -6.456 21.027 1.00 92.81 94 SER A CA 1
ATOM 763 C C . SER A 1 94 ? -9.747 -5.759 22.105 1.00 92.81 94 SER A C 1
ATOM 765 O O . SER A 1 94 ? -10.086 -4.577 22.008 1.00 92.81 94 SER A O 1
ATOM 767 N N . ILE A 1 95 ? -10.066 -6.493 23.171 1.00 90.88 95 ILE A N 1
ATOM 768 C CA . ILE A 1 95 ? -10.788 -5.944 24.326 1.00 90.88 95 ILE A CA 1
ATOM 769 C C . ILE A 1 95 ? -10.006 -4.772 24.942 1.00 90.88 95 ILE A C 1
ATOM 771 O O . ILE A 1 95 ? -10.607 -3.763 25.305 1.00 90.88 95 ILE A O 1
ATOM 775 N N . ASP A 1 96 ? -8.677 -4.871 25.010 1.00 90.25 96 ASP A N 1
ATOM 776 C CA . ASP A 1 96 ? -7.817 -3.813 25.551 1.00 90.25 96 ASP A CA 1
ATOM 777 C C . ASP A 1 96 ? -7.816 -2.566 24.661 1.00 90.25 96 ASP A C 1
ATOM 779 O O . ASP A 1 96 ? -7.876 -1.445 25.161 1.00 90.25 96 ASP A O 1
ATOM 783 N N . GLU A 1 97 ? -7.813 -2.739 23.334 1.00 88.94 97 GLU A N 1
ATOM 784 C CA . GLU A 1 97 ? -7.941 -1.621 22.395 1.00 88.94 97 GLU A CA 1
ATOM 785 C C . GLU A 1 97 ? -9.273 -0.887 22.576 1.00 88.94 97 GLU A C 1
ATOM 787 O O . GLU A 1 97 ? -9.296 0.340 22.529 1.00 88.94 97 GLU A O 1
ATOM 792 N N . ILE A 1 98 ? -10.369 -1.613 22.809 1.00 90.25 98 ILE A N 1
ATOM 793 C CA . ILE A 1 98 ? -11.698 -1.023 23.025 1.00 90.25 98 ILE A CA 1
ATOM 794 C C . ILE A 1 98 ? -11.762 -0.287 24.367 1.00 90.25 98 ILE A C 1
ATOM 796 O O . ILE A 1 98 ? -12.247 0.841 24.407 1.00 90.25 98 ILE A O 1
ATOM 800 N N . LYS A 1 99 ? -11.221 -0.867 25.444 1.00 87.69 99 LYS A N 1
ATOM 801 C CA . LYS A 1 99 ? -11.144 -0.206 26.760 1.00 87.69 99 LYS A CA 1
ATOM 802 C C . LYS A 1 99 ? -10.315 1.076 26.715 1.00 87.69 99 LYS A C 1
ATOM 804 O O . LYS A 1 99 ? -10.701 2.083 27.296 1.00 87.69 99 LYS A O 1
ATOM 809 N N . ASN A 1 100 ? -9.204 1.067 25.980 1.00 88.50 100 ASN A N 1
ATOM 810 C CA . ASN A 1 100 ? -8.408 2.275 25.785 1.00 88.50 100 ASN A CA 1
ATOM 811 C C . ASN A 1 100 ? -9.190 3.350 25.017 1.00 88.50 100 ASN A C 1
ATOM 813 O O . ASN A 1 100 ? -9.003 4.525 25.288 1.00 88.50 100 ASN A O 1
ATOM 817 N N . LEU A 1 101 ? -10.073 2.986 24.079 1.00 84.25 101 LEU A N 1
ATOM 818 C CA . LEU A 1 101 ? -10.936 3.959 23.392 1.00 84.25 101 LEU A CA 1
ATOM 819 C C . LEU A 1 101 ? -12.003 4.560 24.317 1.00 84.25 101 LEU A C 1
ATOM 821 O O . LEU A 1 101 ? -12.352 5.722 24.144 1.00 84.25 101 LEU A O 1
ATOM 825 N N . GLU A 1 102 ? -12.505 3.785 25.279 1.00 74.88 102 GLU A N 1
ATOM 826 C CA . GLU A 1 102 ? -13.464 4.242 26.291 1.00 74.88 102 GLU A CA 1
ATOM 827 C C . GLU A 1 102 ? -12.842 5.265 27.254 1.00 74.88 102 GLU A C 1
ATOM 829 O O . GLU A 1 102 ? -13.486 6.249 27.588 1.00 74.88 102 GLU A O 1
ATOM 834 N N . GLN A 1 103 ? -11.570 5.092 27.634 1.00 64.31 103 GLN A N 1
ATOM 835 C CA . GLN A 1 103 ? -10.863 5.984 28.570 1.00 64.31 103 GLN A CA 1
ATOM 836 C C . GLN A 1 103 ? -10.595 7.408 28.044 1.00 64.31 103 GLN A C 1
ATOM 838 O O . GLN A 1 103 ? -10.237 8.280 28.834 1.00 64.31 103 GLN A O 1
ATOM 843 N N . TYR A 1 104 ? -10.730 7.647 26.734 1.00 58.03 104 TYR A N 1
ATOM 844 C CA . TYR A 1 104 ? -10.520 8.960 26.100 1.00 58.03 104 TYR A CA 1
ATOM 845 C C . TYR A 1 104 ? -11.819 9.618 25.593 1.00 58.03 104 TYR A C 1
ATOM 847 O O . TYR A 1 104 ? -11.739 10.652 24.925 1.00 58.03 104 TYR A O 1
ATOM 855 N N . ASN A 1 105 ? -12.984 9.027 25.882 1.00 52.12 105 ASN A N 1
ATOM 856 C CA . ASN A 1 105 ? -14.302 9.654 25.711 1.00 52.12 105 ASN A CA 1
ATOM 857 C C . ASN A 1 105 ? -14.749 10.325 27.013 1.00 52.12 105 ASN A C 1
ATOM 859 O O . ASN A 1 105 ? -15.460 11.348 26.903 1.00 52.12 105 ASN A O 1
#

Radius of gyration: 30.93 Å; chains: 1; bounding box: 54×27×79 Å

pLDDT: mean 86.12, std 11.12, range [49.84, 97.06]

Secondary structure (DSSP, 8-state):
-TTTTTS-HHHHHHHHHHHHHHHHHSPPPHHHHHHHHHHHHHHHHHHHHHHHHHHHHHHHHHHHHHHHHHHHHHHHHHHTT--HHHHHHHH---HHHHHHHHTT-

Sequence (105 aa):
MEIVEQFPCEALDKIFKKLAEYADSKPLTKEEQEKYDNSMMVMWDNYAVYKYAVEKAYKKGYEEGRKRVSKKIALKLLAYNTPIDVIAKSTGLSIDEIKNLEQYN